Protein AF-A0A1H3AM71-F1 (afdb_monomer_lite)

pLDDT: mean 87.67, std 8.04, range [45.38, 95.81]

Organism: Thiocapsa roseopersicina (NCBI:txid1058)

Secondary structure (DSSP, 8-state):
-PPPP-HHHHHHHHHHH-GGGTTS---TT-BGGGSTT--HHHHHHHHHHHHHHH-----GGGSSTT-BHHHHHHHHHH-

InterPro domains:
  IPR009081 Phosphopantetheine binding ACP domain [PF00550] (32-75)
  IPR009081 Phosphopantetheine binding ACP domain [PS50075] (4-79)
  IPR036736 ACP-like superfamily [G3DSA:1.10.1200.10] (5-79)
  IPR036736 ACP-like superfamily [SSF47336] (8-78)

Sequence (79 aa):
MIKAVNIDTLSACIKELFPDAADVIIGSETLLDDIPGWDSMSAVNLQTYLATAFGVTTPEEMLSSETSVGEIIEQIRNG

Foldseek 3Di:
DQDQDDQVVLLVVLCVLQVVQVPPDADQQDFQLNRPPDDLVSLVVVQVCCCVRLVDHDDSVQNDRNHGPNNVSVRSVVD

Radius of gyration: 11.22 Å; chains: 1; bounding box: 30×22×26 Å

Structure (mmCIF, N/CA/C/O backbone):
data_AF-A0A1H3AM71-F1
#
_entry.id   AF-A0A1H3AM71-F1
#
loop_
_atom_site.group_PDB
_atom_site.id
_atom_site.type_symbol
_atom_site.label_atom_id
_atom_site.label_alt_id
_atom_site.label_comp_id
_atom_site.label_asym_id
_atom_site.label_entity_id
_atom_site.label_seq_id
_atom_site.pdbx_PDB_ins_code
_atom_site.Cartn_x
_atom_site.Cartn_y
_atom_site.Cartn_z
_atom_site.occupancy
_atom_site.B_iso_or_equiv
_atom_site.auth_seq_id
_atom_site.auth_comp_id
_atom_site.auth_asym_id
_atom_site.auth_atom_id
_atom_site.pdbx_PDB_model_num
ATOM 1 N N . MET A 1 1 ? -20.615 -3.721 -2.338 1.00 45.38 1 MET A N 1
ATOM 2 C CA . MET A 1 1 ? -19.998 -5.062 -2.260 1.00 45.38 1 MET A CA 1
ATOM 3 C C . MET A 1 1 ? -18.586 -4.857 -1.759 1.00 45.38 1 MET A C 1
ATOM 5 O O . MET A 1 1 ? -17.860 -4.122 -2.414 1.00 45.38 1 MET A O 1
ATOM 9 N N . ILE A 1 2 ? -18.225 -5.419 -0.607 1.00 54.34 2 ILE A N 1
ATOM 10 C CA . ILE A 1 2 ? -16.830 -5.411 -0.146 1.00 54.34 2 ILE A CA 1
ATOM 11 C C . ILE A 1 2 ? -16.079 -6.376 -1.069 1.00 54.34 2 ILE A C 1
ATOM 13 O O . ILE A 1 2 ? -16.479 -7.535 -1.192 1.00 54.34 2 ILE A O 1
ATOM 17 N N . LYS A 1 3 ? -15.075 -5.888 -1.805 1.00 63.06 3 LYS A N 1
ATOM 18 C CA . LYS A 1 3 ? -14.223 -6.760 -2.624 1.00 63.06 3 LYS A CA 1
ATOM 19 C C . LYS A 1 3 ? -13.404 -7.636 -1.676 1.00 63.06 3 LYS A C 1
ATOM 21 O O . LYS A 1 3 ? -12.824 -7.122 -0.725 1.00 63.06 3 LYS A O 1
ATOM 26 N N . ALA A 1 4 ? -13.348 -8.941 -1.929 1.00 76.38 4 ALA A N 1
ATOM 27 C CA . ALA A 1 4 ? -12.421 -9.809 -1.213 1.00 76.38 4 ALA A CA 1
ATOM 28 C C . ALA A 1 4 ? -10.985 -9.342 -1.495 1.00 76.38 4 ALA A C 1
ATOM 30 O O . ALA A 1 4 ? -10.612 -9.183 -2.657 1.00 76.38 4 ALA A O 1
ATOM 31 N N . VAL A 1 5 ? -10.196 -9.106 -0.446 1.00 86.12 5 VAL A N 1
ATOM 32 C CA . VAL A 1 5 ? -8.802 -8.683 -0.595 1.00 86.12 5 VAL A CA 1
ATOM 33 C C . VAL A 1 5 ? -7.888 -9.896 -0.811 1.00 86.12 5 VAL A C 1
ATOM 35 O O . VAL A 1 5 ? -7.910 -10.893 -0.075 1.00 86.12 5 VAL A O 1
ATOM 38 N N . ASN A 1 6 ? -7.079 -9.821 -1.860 1.00 90.44 6 ASN A N 1
ATOM 39 C CA . ASN A 1 6 ? -6.022 -10.770 -2.187 1.00 90.44 6 ASN A CA 1
ATOM 40 C C . ASN A 1 6 ? -4.862 -10.026 -2.863 1.00 90.44 6 ASN A C 1
ATOM 42 O O . ASN A 1 6 ? -4.960 -8.822 -3.113 1.00 90.44 6 ASN A O 1
ATOM 46 N N . ILE A 1 7 ? -3.776 -10.747 -3.148 1.00 92.94 7 ILE A N 1
ATOM 47 C CA . ILE A 1 7 ? -2.569 -10.149 -3.720 1.00 92.94 7 ILE A CA 1
ATOM 48 C C . ILE A 1 7 ? -2.836 -9.481 -5.069 1.00 92.94 7 ILE A C 1
ATOM 50 O O . ILE A 1 7 ? -2.386 -8.363 -5.279 1.00 92.94 7 ILE A O 1
ATOM 54 N N . ASP A 1 8 ? -3.648 -10.097 -5.931 1.00 91.56 8 ASP A N 1
ATOM 55 C CA . ASP A 1 8 ? -3.973 -9.547 -7.250 1.00 91.56 8 ASP A CA 1
ATOM 56 C C . ASP A 1 8 ? -4.741 -8.228 -7.132 1.00 91.56 8 ASP A C 1
ATOM 58 O O . ASP A 1 8 ? -4.445 -7.255 -7.823 1.00 91.56 8 ASP A O 1
ATOM 62 N N . THR A 1 9 ? -5.713 -8.182 -6.218 1.00 89.50 9 THR A N 1
ATOM 63 C CA . THR A 1 9 ? -6.528 -6.991 -5.981 1.00 89.50 9 THR A CA 1
ATOM 64 C C . THR A 1 9 ? -5.659 -5.873 -5.428 1.00 89.50 9 THR A C 1
ATOM 66 O O . THR A 1 9 ? -5.666 -4.783 -5.990 1.00 89.50 9 THR A O 1
ATOM 69 N N . LEU A 1 10 ? -4.884 -6.129 -4.370 1.00 89.75 10 LEU A N 1
ATOM 70 C CA . LEU A 1 10 ? -4.053 -5.093 -3.756 1.00 89.75 10 LEU A CA 1
ATOM 71 C C . LEU A 1 10 ? -2.917 -4.645 -4.689 1.00 89.75 10 LEU A C 1
ATOM 73 O O . LEU A 1 10 ? -2.668 -3.449 -4.798 1.00 89.75 10 LEU A O 1
ATOM 77 N N . SER A 1 11 ? -2.294 -5.566 -5.428 1.00 91.69 11 SER A N 1
ATOM 78 C CA . SER A 1 11 ? -1.287 -5.249 -6.447 1.00 91.69 11 SER A CA 1
ATOM 79 C C . SER A 1 11 ? -1.847 -4.324 -7.525 1.00 91.69 11 SER A C 1
ATOM 81 O O . SER A 1 11 ? -1.222 -3.312 -7.836 1.00 91.69 11 SER A O 1
ATOM 83 N N . ALA A 1 12 ? -3.037 -4.617 -8.060 1.00 89.06 12 ALA A N 1
ATOM 84 C CA . ALA A 1 12 ? -3.681 -3.744 -9.037 1.00 89.06 12 ALA A CA 1
ATOM 85 C C . ALA A 1 12 ? -3.928 -2.338 -8.466 1.00 89.06 12 ALA A C 1
ATOM 87 O O . ALA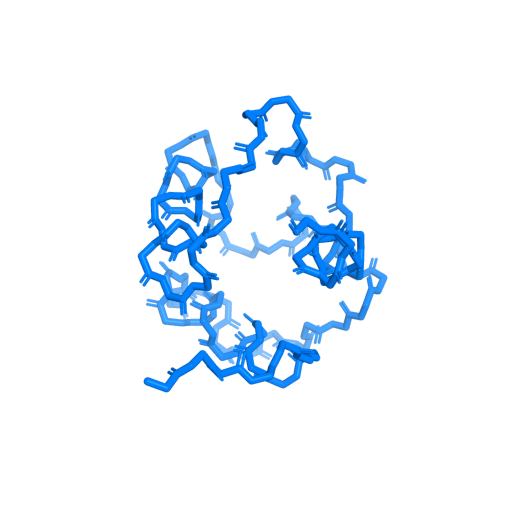 A 1 12 ? -3.668 -1.353 -9.147 1.00 89.06 12 ALA A O 1
ATOM 88 N N . CYS A 1 13 ? -4.344 -2.238 -7.200 1.00 87.31 13 CYS A N 1
ATOM 89 C CA . CYS A 1 13 ? -4.559 -0.950 -6.534 1.00 87.31 13 CYS A CA 1
ATOM 90 C C . CYS A 1 13 ? -3.256 -0.161 -6.382 1.00 87.31 13 CYS A C 1
ATOM 92 O O . CYS A 1 13 ? -3.208 1.026 -6.686 1.00 87.31 13 CYS A O 1
ATOM 94 N N . ILE A 1 14 ? -2.186 -0.824 -5.938 1.00 89.69 14 ILE A N 1
ATOM 95 C CA . ILE A 1 14 ? -0.862 -0.213 -5.810 1.00 89.69 14 ILE A CA 1
ATOM 96 C C . ILE A 1 14 ? -0.403 0.304 -7.181 1.00 89.69 14 ILE A C 1
ATOM 98 O O . ILE A 1 14 ? 0.033 1.441 -7.284 1.00 89.69 14 ILE A O 1
ATOM 102 N N . LYS A 1 15 ? -0.588 -0.462 -8.260 1.00 90.44 15 LYS A N 1
ATOM 103 C CA . LYS A 1 15 ? -0.234 -0.029 -9.625 1.00 90.44 15 LYS A CA 1
ATOM 104 C C . LYS A 1 15 ? -1.089 1.123 -10.158 1.00 90.44 15 LYS A C 1
ATOM 106 O O . LYS A 1 15 ? -0.613 1.89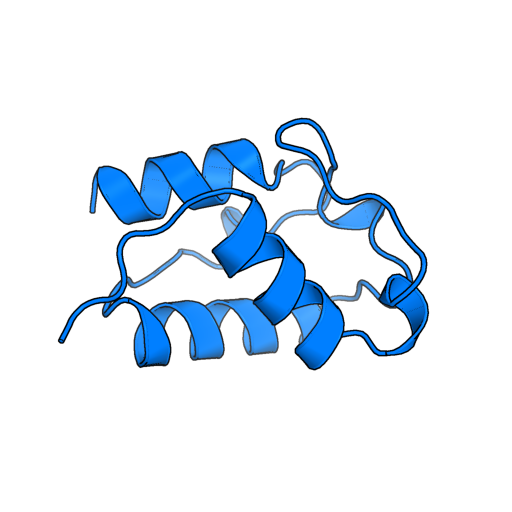6 -10.982 1.00 90.44 15 LYS A O 1
ATOM 111 N N . GLU A 1 16 ? -2.335 1.251 -9.706 1.00 88.06 16 GLU A N 1
ATOM 112 C CA . GLU A 1 16 ? -3.179 2.413 -10.013 1.00 88.06 16 GLU A CA 1
ATOM 113 C C . GLU A 1 16 ? -2.704 3.677 -9.278 1.00 88.06 16 GLU A C 1
ATOM 115 O O . GLU A 1 16 ? -2.774 4.770 -9.838 1.00 88.06 16 GLU A O 1
ATOM 120 N N . LEU A 1 17 ? -2.208 3.534 -8.043 1.00 86.94 17 LEU A N 1
ATOM 121 C CA . LEU A 1 17 ? -1.674 4.640 -7.239 1.00 86.94 17 LEU A CA 1
ATOM 122 C C . LEU A 1 17 ? -0.251 5.041 -7.655 1.00 86.94 17 LEU A C 1
ATOM 124 O O . LEU A 1 17 ? 0.088 6.222 -7.591 1.00 86.94 17 LEU A O 1
ATOM 128 N N . PHE A 1 18 ? 0.557 4.078 -8.107 1.00 88.00 18 PHE A N 1
ATOM 129 C CA . PHE A 1 18 ? 1.962 4.252 -8.478 1.00 88.00 18 PHE A CA 1
ATOM 130 C C . PHE A 1 18 ? 2.183 3.810 -9.929 1.00 88.00 18 PHE A C 1
ATOM 132 O O . PHE A 1 18 ? 2.481 2.639 -10.181 1.00 88.00 18 PHE A O 1
ATOM 139 N N . PRO A 1 19 ? 2.077 4.735 -10.902 1.00 85.38 19 PRO A N 1
ATOM 140 C CA . PRO A 1 19 ? 2.314 4.427 -12.313 1.00 85.38 19 PRO A CA 1
ATOM 141 C C . PRO A 1 19 ? 3.696 3.810 -12.568 1.00 85.38 19 PRO A C 1
ATOM 143 O O . PRO A 1 19 ? 3.831 2.932 -13.417 1.00 85.38 19 PRO A O 1
ATOM 146 N N . ASP A 1 20 ? 4.702 4.207 -11.785 1.00 88.44 20 ASP A N 1
ATOM 147 C CA . ASP A 1 20 ? 6.074 3.695 -11.880 1.00 88.44 20 ASP A CA 1
ATOM 148 C C . ASP A 1 20 ? 6.201 2.232 -11.410 1.00 88.44 20 ASP A C 1
ATOM 150 O O . ASP A 1 20 ? 7.168 1.547 -11.743 1.00 88.44 20 ASP A O 1
ATOM 154 N N . ALA A 1 21 ? 5.205 1.716 -10.682 1.00 88.69 21 ALA A N 1
ATOM 155 C CA . ALA A 1 21 ? 5.128 0.323 -10.252 1.00 88.69 21 ALA A CA 1
ATOM 156 C C . ALA A 1 21 ? 4.384 -0.586 -11.253 1.00 88.69 21 ALA A C 1
ATOM 158 O O . ALA A 1 21 ? 4.231 -1.783 -10.992 1.00 88.69 21 ALA A O 1
ATOM 159 N N . ALA A 1 22 ? 3.914 -0.061 -12.396 1.00 86.12 22 ALA A N 1
ATOM 160 C CA . ALA A 1 22 ? 3.082 -0.802 -13.352 1.00 86.12 22 ALA A CA 1
ATOM 161 C C . ALA A 1 22 ? 3.711 -2.137 -13.800 1.00 86.12 22 ALA A C 1
ATOM 163 O O . ALA A 1 22 ? 3.032 -3.172 -13.817 1.00 86.12 22 ALA A O 1
ATOM 164 N N . ASP A 1 23 ? 5.020 -2.134 -14.062 1.00 87.94 23 ASP A N 1
ATOM 165 C CA . ASP A 1 23 ? 5.777 -3.304 -14.526 1.00 87.94 23 ASP A CA 1
ATOM 166 C C . ASP A 1 23 ? 6.395 -4.135 -13.386 1.00 87.94 23 ASP A C 1
ATOM 168 O O . ASP A 1 23 ? 7.010 -5.175 -13.627 1.00 87.94 23 ASP A O 1
ATOM 172 N N . VAL A 1 24 ? 6.212 -3.723 -12.127 1.00 89.50 24 VAL A N 1
ATOM 173 C CA . VAL A 1 24 ? 6.758 -4.430 -10.963 1.00 89.50 24 VAL A CA 1
ATOM 174 C C . VAL A 1 24 ? 5.888 -5.633 -10.609 1.00 89.50 24 VAL A C 1
ATOM 176 O O . VAL A 1 24 ? 4.653 -5.571 -10.609 1.00 89.50 24 VAL A O 1
ATOM 179 N N . ILE A 1 25 ? 6.530 -6.756 -10.293 1.00 92.31 25 ILE A N 1
ATOM 180 C CA . ILE A 1 25 ? 5.853 -7.920 -9.717 1.00 92.31 25 ILE A CA 1
ATOM 181 C C . ILE A 1 25 ? 5.707 -7.664 -8.218 1.00 92.31 25 ILE A C 1
ATOM 183 O O . ILE A 1 25 ? 6.688 -7.709 -7.484 1.00 92.31 25 ILE A O 1
ATOM 187 N N . ILE A 1 26 ? 4.480 -7.393 -7.776 1.00 92.69 26 ILE A N 1
ATOM 188 C CA . ILE A 1 26 ? 4.161 -7.173 -6.364 1.00 92.69 26 ILE A CA 1
ATOM 189 C C . ILE A 1 26 ? 3.673 -8.499 -5.779 1.00 92.69 26 ILE A C 1
ATOM 191 O O . ILE A 1 26 ? 2.639 -9.023 -6.198 1.00 92.69 26 ILE A O 1
ATOM 195 N N . GLY A 1 27 ? 4.433 -9.044 -4.834 1.00 94.75 27 GLY A N 1
ATOM 196 C CA . GLY A 1 27 ? 4.116 -10.264 -4.095 1.00 94.75 27 GLY A CA 1
ATOM 197 C C . GLY A 1 27 ? 3.786 -9.980 -2.631 1.00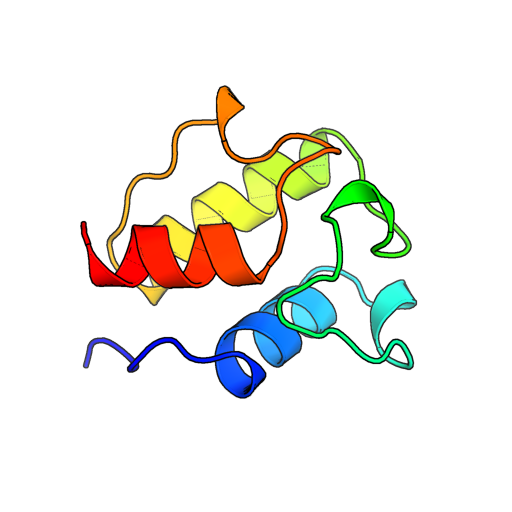 94.75 27 GLY A C 1
ATOM 198 O O . GLY A 1 27 ? 3.866 -8.845 -2.174 1.00 94.75 27 GLY A O 1
ATOM 199 N N . SER A 1 28 ? 3.421 -11.018 -1.874 1.00 94.62 28 SER A N 1
ATOM 200 C CA . SER A 1 28 ? 3.113 -10.886 -0.440 1.00 94.62 28 SER A CA 1
ATOM 201 C C . SER A 1 28 ? 4.305 -10.405 0.387 1.00 94.62 28 SER A C 1
ATOM 203 O O . SER A 1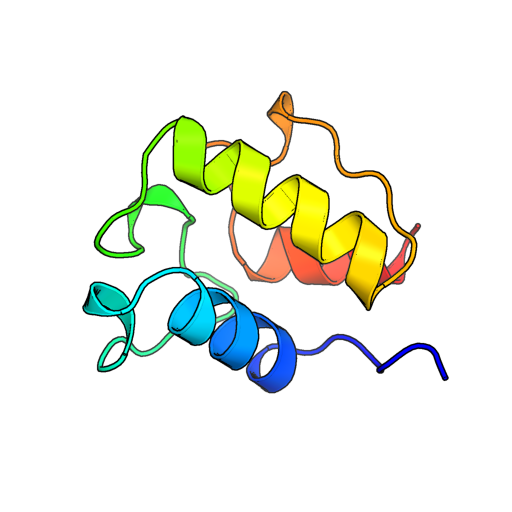 28 ? 4.108 -9.700 1.363 1.00 94.62 28 SER A O 1
ATOM 205 N N . GLU A 1 29 ? 5.520 -10.766 -0.021 1.00 95.81 29 GLU A N 1
ATOM 206 C CA . GLU A 1 29 ? 6.772 -10.403 0.656 1.00 95.81 29 GLU A CA 1
ATOM 207 C C . GLU A 1 29 ? 7.312 -9.033 0.206 1.00 95.81 29 GLU A C 1
ATOM 209 O O . GLU A 1 29 ? 8.320 -8.575 0.730 1.00 95.81 29 GLU A O 1
ATOM 214 N N . THR A 1 30 ? 6.696 -8.391 -0.796 1.00 95.31 30 THR A N 1
ATOM 215 C CA . THR A 1 30 ? 7.148 -7.082 -1.286 1.00 95.31 30 THR A CA 1
ATOM 216 C C . THR A 1 30 ? 6.926 -6.038 -0.202 1.00 95.31 30 THR A C 1
ATOM 218 O O . THR A 1 30 ? 5.793 -5.880 0.263 1.00 95.31 30 THR A O 1
ATOM 221 N N . LEU A 1 31 ? 7.988 -5.330 0.181 1.00 95.19 31 LEU A N 1
ATOM 222 C CA . LEU A 1 31 ? 7.901 -4.220 1.122 1.00 95.19 31 LEU A CA 1
ATOM 223 C C . LEU A 1 31 ? 7.328 -2.983 0.437 1.00 95.19 31 LEU A C 1
ATOM 225 O O . LEU A 1 31 ? 7.479 -2.802 -0.772 1.00 95.19 31 LEU A O 1
ATOM 229 N N . LEU A 1 32 ? 6.684 -2.110 1.208 1.00 92.88 32 LEU A N 1
ATOM 230 C CA . LEU A 1 32 ? 6.156 -0.858 0.675 1.00 92.88 32 LEU A CA 1
ATOM 231 C C . LEU A 1 32 ? 7.261 0.035 0.095 1.00 92.88 32 LEU A C 1
ATOM 233 O O . LEU A 1 32 ? 7.061 0.617 -0.965 1.00 92.88 32 LEU A O 1
ATOM 237 N N . ASP A 1 33 ? 8.438 0.073 0.726 1.00 92.88 33 ASP A N 1
ATOM 238 C CA . ASP A 1 33 ? 9.586 0.867 0.252 1.00 92.88 33 ASP A CA 1
ATOM 239 C C . ASP A 1 33 ? 10.218 0.321 -1.038 1.00 92.88 33 ASP A C 1
ATOM 241 O O . ASP A 1 33 ? 10.876 1.052 -1.775 1.00 92.88 33 ASP A O 1
ATOM 245 N N . ASP A 1 34 ? 9.978 -0.958 -1.350 1.00 93.88 34 ASP A N 1
ATOM 246 C CA . ASP A 1 34 ? 10.419 -1.570 -2.606 1.00 93.88 34 ASP A CA 1
ATOM 247 C C . ASP A 1 34 ? 9.513 -1.184 -3.791 1.00 93.88 34 ASP A C 1
ATOM 249 O O . ASP A 1 34 ? 9.832 -1.487 -4.945 1.00 93.88 34 ASP A O 1
ATOM 253 N N . ILE A 1 35 ? 8.372 -0.531 -3.538 1.00 92.75 35 ILE A N 1
ATOM 254 C CA . ILE A 1 35 ? 7.459 -0.056 -4.579 1.00 92.75 35 ILE A CA 1
ATOM 255 C C . ILE A 1 35 ? 8.032 1.239 -5.179 1.00 92.75 35 ILE A C 1
ATOM 257 O O . ILE A 1 35 ? 8.177 2.239 -4.473 1.00 92.75 35 ILE A O 1
ATOM 261 N N . PRO A 1 36 ? 8.320 1.290 -6.493 1.00 92.50 36 PRO A N 1
ATOM 262 C CA . PRO A 1 36 ? 8.789 2.517 -7.123 1.00 92.50 36 PRO A CA 1
ATOM 263 C C . PRO A 1 36 ? 7.786 3.660 -6.956 1.00 92.50 36 PRO A C 1
ATOM 265 O O . PRO A 1 36 ? 6.594 3.496 -7.218 1.00 92.50 36 PRO A O 1
ATOM 268 N N . GLY A 1 37 ? 8.282 4.825 -6.536 1.00 88.69 37 GLY A N 1
ATOM 269 C CA . GLY A 1 37 ? 7.444 5.991 -6.242 1.00 88.69 37 GLY A CA 1
ATOM 270 C C . GLY A 1 37 ? 6.840 5.991 -4.834 1.00 88.69 37 GLY A C 1
ATOM 271 O O . GLY A 1 37 ? 6.033 6.868 -4.521 1.00 88.69 37 GLY A O 1
ATOM 272 N N . TRP A 1 38 ? 7.224 5.044 -3.971 1.00 90.75 38 TRP A N 1
ATOM 273 C CA . TRP A 1 38 ? 6.872 5.099 -2.559 1.00 90.75 38 TRP A CA 1
ATOM 274 C C . TRP A 1 38 ? 7.495 6.325 -1.878 1.00 90.75 38 TRP A C 1
ATOM 276 O O . TRP A 1 38 ? 8.688 6.599 -2.009 1.00 90.75 38 TRP A O 1
ATOM 286 N N . ASP A 1 39 ? 6.665 7.075 -1.156 1.00 87.38 39 ASP A N 1
ATOM 287 C CA . ASP A 1 39 ? 7.056 8.208 -0.323 1.00 87.38 39 ASP A CA 1
ATOM 288 C C . ASP A 1 39 ? 6.059 8.387 0.844 1.00 87.38 39 ASP A C 1
ATOM 290 O O . ASP A 1 39 ? 5.129 7.598 1.038 1.00 87.38 39 ASP A O 1
ATOM 294 N N . SER A 1 40 ? 6.241 9.427 1.656 1.00 82.06 40 SER A N 1
ATOM 295 C CA . SER A 1 40 ? 5.354 9.694 2.794 1.00 82.06 40 SER A CA 1
ATOM 296 C C . SER A 1 40 ? 3.929 10.104 2.394 1.00 82.06 40 SER A C 1
ATOM 298 O O . SER A 1 40 ? 2.991 9.846 3.146 1.00 82.06 40 SER A O 1
ATOM 300 N N . MET A 1 41 ? 3.723 10.716 1.223 1.00 86.56 41 MET A N 1
ATOM 3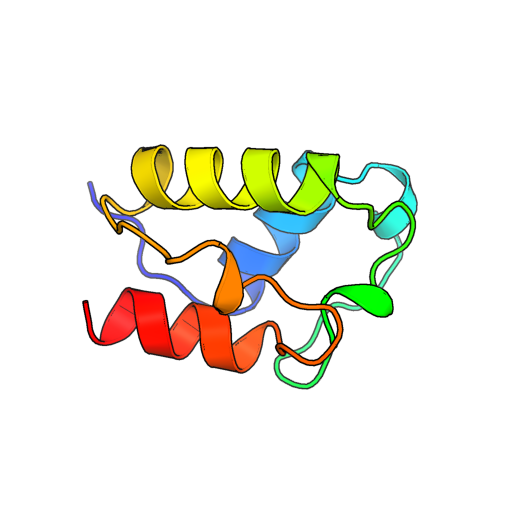01 C CA . MET A 1 41 ? 2.384 11.040 0.713 1.00 86.56 41 MET A CA 1
ATOM 302 C C . MET A 1 41 ? 1.682 9.797 0.159 1.00 86.56 41 MET A C 1
ATOM 304 O O . MET A 1 41 ? 0.471 9.636 0.327 1.00 86.56 41 MET A O 1
ATOM 308 N N . SER A 1 42 ? 2.440 8.892 -0.452 1.00 87.25 42 SER A N 1
ATOM 309 C CA . SER A 1 42 ? 1.997 7.596 -0.959 1.00 87.25 42 SER A CA 1
ATOM 310 C C . SER A 1 42 ? 1.349 6.734 0.130 1.00 87.25 42 SER A C 1
ATOM 312 O O . SER A 1 42 ? 0.301 6.131 -0.116 1.00 87.25 42 SER A O 1
ATOM 314 N N . ALA A 1 43 ? 1.888 6.758 1.354 1.00 88.06 43 ALA A N 1
ATOM 315 C CA . ALA A 1 43 ? 1.298 6.085 2.513 1.00 88.06 43 ALA A CA 1
ATOM 316 C C . ALA A 1 43 ? -0.107 6.622 2.857 1.00 88.06 43 ALA A C 1
ATOM 318 O O . ALA A 1 43 ? -1.047 5.845 3.033 1.00 88.06 43 ALA A O 1
ATOM 319 N N . VAL A 1 44 ? -0.292 7.947 2.871 1.00 89.44 44 VAL A N 1
ATOM 320 C CA . VAL A 1 44 ? -1.597 8.590 3.137 1.00 89.44 44 VAL A CA 1
ATOM 321 C C . VAL A 1 44 ? -2.610 8.290 2.025 1.00 89.44 44 VAL A C 1
ATOM 323 O O . VAL A 1 44 ? -3.791 8.030 2.291 1.00 89.44 44 VAL A O 1
ATOM 326 N N . ASN A 1 45 ? -2.157 8.281 0.769 1.00 88.75 45 ASN A N 1
ATOM 327 C CA . ASN A 1 45 ? -2.996 7.930 -0.377 1.00 88.75 45 ASN A CA 1
ATOM 328 C C . ASN A 1 45 ? -3.468 6.473 -0.294 1.00 88.75 45 ASN A C 1
ATOM 330 O O . ASN A 1 45 ? -4.659 6.198 -0.464 1.00 88.75 45 ASN A O 1
ATOM 334 N N . LEU A 1 46 ? -2.558 5.549 0.032 1.00 89.25 46 LEU A N 1
ATOM 335 C CA . LEU A 1 46 ? -2.887 4.142 0.232 1.00 89.25 46 LEU A CA 1
ATOM 336 C C . LEU A 1 46 ? -3.859 3.962 1.405 1.00 89.25 46 LEU A C 1
ATOM 338 O O . LEU A 1 46 ? -4.871 3.287 1.247 1.00 89.25 46 LEU A O 1
ATOM 342 N N . GLN A 1 47 ? -3.631 4.622 2.542 1.00 90.44 47 GLN A N 1
ATOM 343 C CA . GLN A 1 47 ? -4.545 4.602 3.691 1.00 90.44 47 GLN A CA 1
ATOM 344 C C . GLN A 1 47 ? -5.968 5.028 3.303 1.00 90.44 47 GLN A C 1
ATOM 346 O O . GLN A 1 47 ? -6.944 4.339 3.608 1.00 90.44 47 GLN A O 1
ATOM 351 N N . THR A 1 48 ? -6.087 6.149 2.587 1.00 88.94 48 THR A N 1
ATOM 352 C CA . THR A 1 48 ? -7.375 6.686 2.123 1.00 88.94 48 THR A CA 1
ATOM 353 C C . THR A 1 48 ? -8.072 5.712 1.173 1.00 88.94 48 THR A C 1
ATOM 355 O O . THR A 1 48 ? -9.292 5.513 1.246 1.00 88.94 48 THR A O 1
ATOM 358 N N . TYR A 1 49 ? -7.300 5.071 0.294 1.00 88.12 49 TYR A N 1
ATOM 359 C CA . TYR A 1 49 ? -7.810 4.040 -0.596 1.00 88.12 49 TYR A CA 1
ATOM 360 C C . TYR A 1 49 ? -8.338 2.835 0.183 1.00 88.12 49 TYR A C 1
ATOM 362 O O . TYR A 1 49 ? -9.471 2.420 -0.051 1.00 88.12 49 TYR A O 1
ATOM 370 N N . LEU A 1 50 ? -7.561 2.295 1.126 1.00 88.69 50 LEU A N 1
ATOM 371 C CA . LEU A 1 50 ? -7.952 1.128 1.919 1.00 88.69 50 LEU A CA 1
ATOM 372 C C . LEU A 1 50 ? -9.260 1.378 2.686 1.00 88.69 50 LEU A C 1
ATOM 374 O O . LEU A 1 50 ? -10.166 0.540 2.655 1.00 88.69 50 LEU A O 1
ATOM 378 N N . ALA A 1 51 ? -9.408 2.572 3.265 1.00 89.44 51 ALA A N 1
ATOM 379 C CA . ALA A 1 51 ? -10.642 3.000 3.916 1.00 89.44 51 ALA A CA 1
ATOM 380 C C . ALA A 1 51 ? -11.831 3.062 2.948 1.00 89.44 51 ALA A C 1
ATOM 382 O O . ALA A 1 51 ? -12.923 2.595 3.267 1.00 89.44 51 ALA A O 1
ATOM 383 N N . THR A 1 52 ? -11.626 3.586 1.740 1.00 87.69 52 THR A N 1
ATOM 384 C CA . THR A 1 52 ? -12.699 3.743 0.746 1.00 87.69 52 THR A CA 1
ATOM 385 C C . THR A 1 52 ? -13.090 2.415 0.087 1.00 87.69 52 THR A C 1
ATOM 387 O O . THR A 1 52 ? -14.271 2.155 -0.143 1.00 87.69 52 THR A O 1
ATOM 390 N N . ALA A 1 53 ? -12.109 1.571 -0.234 1.00 84.88 53 ALA A N 1
ATOM 391 C CA . ALA A 1 53 ? -12.291 0.348 -1.011 1.00 84.88 53 ALA A CA 1
ATOM 392 C C . ALA A 1 53 ? -12.712 -0.852 -0.151 1.00 84.88 53 ALA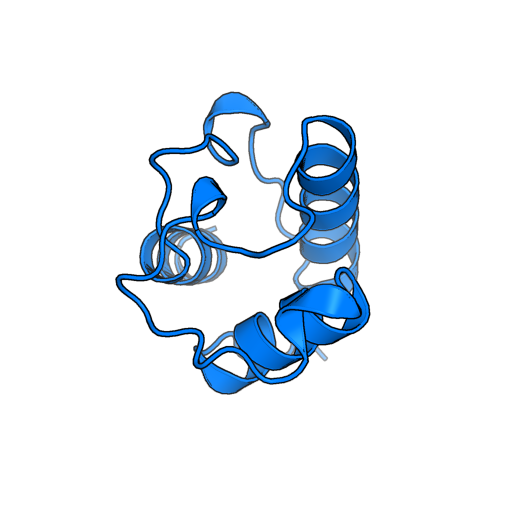 A C 1
ATOM 394 O O . ALA A 1 53 ? -13.521 -1.673 -0.596 1.00 84.88 53 ALA A O 1
ATOM 395 N N . PHE A 1 54 ? -12.180 -0.948 1.069 1.00 85.62 54 PHE A N 1
ATOM 396 C CA . PHE A 1 54 ? -12.386 -2.094 1.957 1.00 85.62 54 PHE A CA 1
ATOM 397 C C . PHE A 1 54 ? -13.101 -1.731 3.261 1.00 85.62 54 PHE A C 1
ATOM 399 O O . PHE A 1 54 ? -13.540 -2.631 3.969 1.00 85.62 54 PHE A O 1
ATOM 406 N N . GLY A 1 55 ? -13.282 -0.440 3.563 1.00 86.75 55 GLY A N 1
ATOM 407 C CA . GLY A 1 55 ? -13.928 -0.002 4.802 1.00 86.75 55 GLY A CA 1
ATOM 408 C C . GLY A 1 55 ? -13.041 -0.151 6.039 1.00 86.75 55 GLY A C 1
ATOM 409 O O . GLY A 1 55 ? -13.569 -0.151 7.149 1.00 86.75 55 GLY A O 1
ATOM 410 N N . VAL A 1 56 ? -11.723 -0.293 5.859 1.00 86.44 56 VAL A N 1
ATOM 411 C CA . VAL A 1 56 ? -10.766 -0.516 6.952 1.00 86.44 56 VAL A CA 1
ATOM 412 C C . VAL A 1 56 ? -9.976 0.747 7.288 1.00 86.44 56 VAL A C 1
ATOM 414 O O . VAL A 1 56 ? -9.526 1.474 6.406 1.00 86.44 56 VAL A O 1
ATOM 417 N N . THR A 1 57 ? -9.772 0.997 8.578 1.00 84.69 57 THR A N 1
ATOM 418 C CA . THR A 1 57 ? -8.897 2.077 9.046 1.00 84.69 57 THR A CA 1
ATOM 419 C C . THR A 1 57 ? -7.528 1.494 9.364 1.00 84.69 57 THR A C 1
ATOM 421 O O . THR A 1 57 ? -7.373 0.784 10.356 1.00 84.69 57 THR A O 1
ATOM 424 N N . THR A 1 58 ? -6.532 1.804 8.539 1.00 84.94 58 THR A N 1
ATOM 425 C CA . THR A 1 58 ? -5.146 1.375 8.767 1.00 84.94 58 THR A CA 1
ATOM 426 C C . THR A 1 58 ? -4.374 2.485 9.481 1.00 84.94 58 THR A C 1
ATOM 428 O O . THR A 1 58 ? -4.386 3.610 8.986 1.00 84.94 58 THR A O 1
ATOM 431 N N . PRO A 1 59 ? -3.711 2.232 10.623 1.00 86.06 59 PRO A N 1
ATOM 432 C CA . PRO A 1 59 ? -2.828 3.211 11.260 1.00 86.06 59 PRO A CA 1
ATOM 433 C C . PRO A 1 59 ? -1.684 3.630 10.328 1.00 86.06 59 PRO A C 1
ATOM 435 O O . PRO A 1 59 ? -1.149 2.801 9.601 1.00 86.06 59 PRO A O 1
ATOM 438 N N . GLU A 1 60 ? -1.275 4.899 10.364 1.00 81.56 60 GLU A N 1
ATOM 439 C CA . GLU A 1 60 ? -0.160 5.388 9.532 1.00 81.56 60 GLU A CA 1
ATOM 440 C C . GLU A 1 60 ? 1.160 4.672 9.863 1.00 81.56 60 GLU A C 1
ATOM 442 O O . GLU A 1 60 ? 1.914 4.319 8.965 1.00 81.56 60 GLU A O 1
ATOM 447 N N . GLU A 1 61 ? 1.388 4.357 11.141 1.00 84.25 61 GLU A N 1
ATOM 448 C CA . GLU A 1 61 ? 2.532 3.563 11.619 1.00 84.25 61 GLU A CA 1
ATOM 449 C C . GLU A 1 61 ? 2.628 2.169 10.980 1.00 84.25 61 GLU A C 1
ATOM 451 O O . GLU A 1 61 ? 3.717 1.606 10.900 1.00 84.25 61 GLU A O 1
ATOM 456 N N . MET A 1 62 ? 1.500 1.630 10.504 1.00 87.88 62 MET A N 1
ATOM 457 C CA . MET A 1 62 ? 1.446 0.352 9.803 1.00 87.88 62 MET A CA 1
ATOM 458 C C . MET A 1 62 ? 1.789 0.493 8.316 1.00 87.88 62 MET A C 1
ATOM 460 O O . MET A 1 62 ? 2.072 -0.494 7.664 1.00 87.88 62 MET A O 1
ATOM 464 N N . LEU A 1 63 ? 1.768 1.689 7.734 1.00 90.00 63 LEU A N 1
ATOM 465 C CA . LEU A 1 63 ? 2.173 1.902 6.342 1.00 90.00 63 LEU A CA 1
ATOM 466 C C . LEU A 1 63 ? 3.624 2.387 6.290 1.00 90.00 63 LEU A C 1
ATOM 468 O O . LEU A 1 63 ? 3.942 3.396 5.662 1.00 90.00 63 LEU A O 1
ATOM 472 N N . SER A 1 64 ? 4.496 1.673 7.001 1.00 89.25 64 SER A N 1
ATOM 473 C CA . SER A 1 64 ? 5.925 1.965 7.080 1.00 89.25 64 SER A CA 1
ATOM 474 C C . SER A 1 64 ? 6.705 1.280 5.957 1.00 89.25 64 SER A C 1
ATOM 476 O O . SER A 1 64 ? 6.226 0.338 5.326 1.00 89.25 64 SER A O 1
ATOM 478 N N . SER A 1 65 ? 7.949 1.713 5.748 1.00 88.31 65 SER A N 1
ATOM 479 C CA . SER A 1 65 ? 8.871 1.127 4.765 1.00 88.31 65 SER A CA 1
ATOM 480 C C . SER A 1 65 ? 9.100 -0.378 4.954 1.00 88.31 65 SER A C 1
ATOM 482 O O . SER A 1 65 ? 9.367 -1.085 3.990 1.00 88.31 65 SER A O 1
ATOM 484 N N . GLU A 1 66 ? 8.983 -0.874 6.187 1.00 91.38 66 GLU A N 1
ATOM 485 C CA . GLU A 1 66 ? 9.215 -2.281 6.540 1.00 91.38 66 GLU A CA 1
ATOM 486 C C . GLU A 1 66 ? 7.960 -3.149 6.411 1.00 91.38 66 GLU A C 1
ATOM 488 O O . GLU A 1 66 ? 8.034 -4.361 6.593 1.00 91.38 66 GLU A O 1
ATOM 493 N N . THR A 1 67 ? 6.807 -2.551 6.113 1.00 94.06 67 THR A N 1
ATOM 494 C CA . THR A 1 67 ? 5.557 -3.301 6.006 1.00 94.06 67 THR A CA 1
ATOM 495 C C . THR A 1 67 ? 5.474 -3.984 4.654 1.00 94.06 67 THR A C 1
ATOM 497 O O . THR A 1 67 ? 5.686 -3.365 3.611 1.00 94.06 67 THR A O 1
ATOM 500 N N . SER A 1 68 ? 5.122 -5.262 4.664 1.00 95.62 68 SER A N 1
ATOM 501 C CA . SER A 1 68 ? 4.877 -6.031 3.455 1.00 95.62 68 SER A CA 1
ATOM 502 C C . SER A 1 68 ? 3.436 -5.897 2.959 1.00 95.62 68 SER A C 1
ATOM 504 O O . SER A 1 68 ? 2.476 -5.701 3.712 1.00 95.62 68 SER A O 1
ATOM 506 N N . VAL A 1 69 ? 3.248 -6.081 1.655 1.00 94.06 69 VAL A N 1
ATOM 507 C CA . VAL A 1 69 ? 1.916 -6.138 1.035 1.00 94.06 69 VAL A CA 1
ATOM 508 C C . VAL A 1 69 ? 1.069 -7.272 1.634 1.00 94.06 69 VAL A C 1
ATOM 510 O O . VAL A 1 69 ? -0.147 -7.133 1.771 1.00 94.06 69 VAL A O 1
ATOM 513 N N . GLY A 1 70 ? 1.693 -8.382 2.037 1.00 94.12 70 GLY A N 1
ATOM 514 C CA . GLY A 1 70 ? 1.036 -9.487 2.734 1.00 94.12 70 GLY A CA 1
ATOM 515 C C . GLY A 1 70 ? 0.467 -9.084 4.093 1.00 94.12 70 GLY A C 1
ATOM 516 O O . GLY A 1 70 ? -0.681 -9.414 4.390 1.00 94.12 70 GLY A O 1
ATOM 517 N N . GLU A 1 71 ? 1.214 -8.316 4.886 1.00 93.81 71 GLU A N 1
ATOM 518 C CA . GLU A 1 71 ? 0.744 -7.805 6.181 1.00 93.81 71 GLU A CA 1
ATOM 519 C C . GLU A 1 71 ? -0.462 -6.873 6.029 1.00 93.81 71 GLU A C 1
ATOM 521 O O . GLU A 1 71 ? -1.409 -6.954 6.813 1.00 93.81 71 GLU A O 1
ATOM 526 N N . ILE A 1 72 ? -0.491 -6.051 4.976 1.00 92.25 72 ILE A N 1
ATOM 527 C CA . ILE A 1 72 ? -1.659 -5.217 4.657 1.00 92.25 72 ILE A CA 1
ATOM 528 C C . ILE A 1 72 ? -2.880 -6.087 4.340 1.00 92.25 72 ILE A C 1
ATOM 530 O O . ILE A 1 72 ? -3.976 -5.818 4.832 1.00 92.25 72 ILE A O 1
ATOM 534 N N . ILE A 1 73 ? -2.710 -7.140 3.536 1.00 92.50 73 ILE A N 1
ATOM 535 C CA . ILE A 1 73 ? -3.798 -8.070 3.197 1.00 92.50 73 ILE A CA 1
ATOM 536 C C . ILE A 1 73 ? -4.354 -8.731 4.458 1.00 92.50 73 ILE A C 1
ATOM 538 O O . ILE A 1 73 ? -5.572 -8.790 4.625 1.00 92.50 73 ILE A O 1
ATOM 542 N N . GLU A 1 74 ? -3.482 -9.218 5.339 1.00 91.12 74 GLU A N 1
ATOM 543 C CA . GLU A 1 74 ? -3.899 -9.856 6.586 1.00 91.12 74 GLU A CA 1
ATOM 544 C C . GLU A 1 74 ? -4.608 -8.871 7.515 1.00 91.12 74 GLU A C 1
ATOM 546 O O . GLU A 1 74 ? -5.642 -9.210 8.087 1.00 91.12 74 GLU A O 1
ATOM 551 N N . GLN A 1 75 ? -4.149 -7.624 7.597 1.00 87.88 75 GLN A N 1
ATOM 552 C CA . GLN A 1 75 ? -4.851 -6.607 8.373 1.00 87.88 75 GLN A CA 1
ATOM 553 C C . GLN A 1 75 ? -6.253 -6.327 7.843 1.00 87.88 75 GLN A C 1
ATOM 555 O O . GLN A 1 75 ? -7.197 -6.253 8.622 1.00 87.88 75 GLN A O 1
ATOM 560 N N . ILE A 1 76 ? -6.410 -6.199 6.525 1.00 88.31 76 ILE A N 1
ATOM 561 C CA . ILE A 1 76 ? -7.724 -5.952 5.918 1.00 88.31 76 ILE A CA 1
ATOM 562 C C . ILE A 1 76 ? -8.667 -7.143 6.145 1.00 88.31 76 ILE A C 1
ATOM 564 O O . ILE A 1 76 ? -9.875 -6.960 6.232 1.00 88.31 76 ILE A O 1
ATOM 568 N N . ARG A 1 77 ? -8.137 -8.369 6.232 1.00 87.25 77 ARG A N 1
ATOM 569 C CA . ARG A 1 77 ? -8.928 -9.578 6.521 1.00 87.25 77 ARG A CA 1
ATOM 570 C C . ARG A 1 77 ? -9.340 -9.700 7.983 1.00 87.25 77 ARG A C 1
ATOM 572 O O . ARG A 1 77 ? -10.369 -10.314 8.256 1.00 87.25 77 ARG A O 1
ATOM 579 N N . ASN A 1 78 ? -8.515 -9.185 8.889 1.00 82.00 78 ASN A N 1
ATOM 580 C CA . ASN A 1 78 ? -8.694 -9.327 10.332 1.00 82.00 78 ASN A CA 1
ATOM 581 C C . ASN A 1 78 ? -9.397 -8.123 10.987 1.00 82.00 78 ASN A C 1
ATOM 583 O O . ASN A 1 78 ? -9.785 -8.229 12.152 1.00 82.00 78 ASN A O 1
ATOM 587 N N . GLY A 1 79 ? -9.537 -7.004 10.268 1.00 67.12 79 GLY A N 1
ATOM 588 C CA . GLY A 1 79 ? -10.313 -5.821 10.667 1.00 67.12 79 GLY A CA 1
ATOM 589 C C . GLY A 1 79 ? -11.785 -5.916 10.288 1.00 67.12 79 GLY A C 1
ATOM 590 O O . GLY A 1 79 ? -12.609 -5.418 11.087 1.00 67.12 79 GLY A O 1
#